Protein AF-K6VKG4-F1 (afdb_monomer_lite)

Radius of gyration: 21.42 Å; chains: 1; bounding box: 52×22×52 Å

Structure (mmCIF, N/CA/C/O backbone):
data_AF-K6VKG4-F1
#
_entry.id   AF-K6VKG4-F1
#
loop_
_atom_site.group_PDB
_atom_site.id
_atom_site.type_symbol
_atom_site.label_atom_id
_atom_site.label_alt_id
_atom_site.label_comp_id
_atom_site.label_asym_id
_atom_site.label_entity_id
_atom_site.label_seq_id
_atom_site.pdbx_PDB_ins_code
_atom_site.Cartn_x
_atom_site.Cartn_y
_atom_site.Cartn_z
_atom_site.occupancy
_atom_site.B_iso_or_equiv
_atom_site.auth_seq_id
_atom_site.auth_comp_id
_atom_site.auth_asym_id
_atom_site.auth_atom_id
_atom_site.pdbx_PDB_model_num
ATOM 1 N N . LEU A 1 1 ? -17.215 -5.099 6.659 1.00 90.62 1 LEU A N 1
ATOM 2 C CA . LEU A 1 1 ? -17.392 -3.867 5.863 1.00 90.62 1 LEU A CA 1
ATOM 3 C C . LEU A 1 1 ? -16.074 -3.329 5.314 1.00 90.62 1 LEU A C 1
ATOM 5 O O . LEU A 1 1 ? -15.855 -3.517 4.133 1.00 90.62 1 LEU A O 1
ATOM 9 N N . TYR A 1 2 ? -15.168 -2.736 6.112 1.00 92.88 2 TYR A N 1
ATOM 10 C CA . TYR A 1 2 ? -13.886 -2.215 5.580 1.00 92.88 2 TYR A CA 1
ATOM 11 C C . TYR A 1 2 ? -13.096 -3.273 4.782 1.00 92.88 2 TYR A C 1
ATOM 13 O O . TYR A 1 2 ? -12.692 -3.032 3.652 1.00 92.88 2 TYR A O 1
ATOM 21 N N . ILE A 1 3 ? -12.972 -4.485 5.332 1.00 92.88 3 ILE A N 1
ATOM 22 C CA . ILE A 1 3 ? -12.312 -5.623 4.671 1.00 92.88 3 ILE A CA 1
ATOM 23 C C . ILE A 1 3 ? -12.977 -6.006 3.340 1.00 92.88 3 ILE A C 1
ATOM 25 O O . ILE A 1 3 ? -12.302 -6.475 2.428 1.00 92.88 3 ILE A O 1
ATOM 29 N N . ASP A 1 4 ? -14.289 -5.823 3.219 1.00 93.94 4 ASP A N 1
ATOM 30 C CA . ASP A 1 4 ? -15.023 -6.169 2.002 1.00 93.94 4 ASP A CA 1
ATOM 31 C C . ASP A 1 4 ? -14.723 -5.156 0.893 1.00 93.94 4 ASP A C 1
ATOM 33 O O . ASP A 1 4 ? -14.440 -5.560 -0.230 1.00 93.94 4 ASP A O 1
ATOM 37 N N . TYR A 1 5 ? -14.629 -3.869 1.240 1.00 93.38 5 TYR A N 1
ATOM 38 C CA . TYR A 1 5 ? -14.186 -2.826 0.313 1.00 93.38 5 TYR A CA 1
ATOM 39 C C . TYR A 1 5 ? -12.711 -2.964 -0.086 1.00 93.38 5 TYR A C 1
ATOM 41 O O . TYR A 1 5 ? -12.359 -2.719 -1.234 1.00 93.38 5 TYR A O 1
ATOM 49 N N . VAL A 1 6 ? -11.842 -3.438 0.813 1.00 93.25 6 VAL A N 1
ATOM 50 C CA . VAL A 1 6 ? -10.456 -3.784 0.447 1.00 93.25 6 VAL A CA 1
ATOM 51 C C . VAL A 1 6 ? -10.423 -4.926 -0.574 1.00 93.25 6 VAL A C 1
ATOM 53 O O . VAL A 1 6 ? -9.648 -4.886 -1.526 1.00 93.25 6 VAL A O 1
ATOM 56 N N . LYS A 1 7 ? -11.276 -5.946 -0.420 1.00 91.62 7 LYS A N 1
ATOM 57 C CA . LYS A 1 7 ? -11.381 -7.027 -1.416 1.00 91.62 7 LYS A CA 1
ATOM 58 C C . LYS A 1 7 ? -11.900 -6.514 -2.755 1.00 91.62 7 LYS A C 1
ATOM 60 O O . LYS A 1 7 ? -11.409 -6.963 -3.786 1.00 91.62 7 LYS A O 1
ATOM 65 N N . GLU A 1 8 ? -12.861 -5.596 -2.742 1.00 91.19 8 GLU A N 1
ATOM 66 C CA . GLU A 1 8 ? -13.359 -4.929 -3.947 1.00 91.19 8 GLU A CA 1
ATOM 67 C C . GLU A 1 8 ? -12.225 -4.190 -4.662 1.00 91.19 8 GLU A C 1
ATOM 69 O O . GLU A 1 8 ? -11.970 -4.470 -5.826 1.00 91.19 8 GLU A O 1
ATOM 74 N N . CYS A 1 9 ? -11.424 -3.414 -3.931 1.00 90.25 9 CYS A N 1
ATOM 75 C CA . CYS A 1 9 ? -10.227 -2.749 -4.451 1.00 90.25 9 CYS A CA 1
ATOM 76 C C . CYS A 1 9 ? -9.133 -3.675 -4.993 1.00 90.25 9 CYS A C 1
ATOM 78 O O . CYS A 1 9 ? -8.287 -3.264 -5.784 1.00 90.25 9 CYS A O 1
ATOM 80 N N . HIS A 1 10 ? -9.096 -4.931 -4.555 1.00 88.19 10 HIS A N 1
ATOM 81 C CA . HIS A 1 10 ? -8.150 -5.911 -5.085 1.00 88.19 10 HIS A CA 1
ATOM 82 C C . HIS A 1 10 ? -8.666 -6.629 -6.342 1.00 88.19 10 HIS A C 1
ATOM 84 O O . HIS A 1 10 ? -7.852 -7.179 -7.101 1.00 88.19 10 HIS A O 1
ATOM 90 N N . ASN A 1 11 ? -9.985 -6.628 -6.549 1.00 85.50 11 ASN A N 1
ATOM 91 C CA . ASN A 1 11 ? -10.674 -7.285 -7.660 1.00 85.50 11 ASN A CA 1
ATOM 92 C C . ASN A 1 11 ? -11.030 -6.319 -8.797 1.00 85.50 11 ASN A C 1
ATOM 94 O O . ASN A 1 11 ? -11.049 -6.744 -9.951 1.00 85.50 11 ASN A O 1
ATOM 98 N N . ASP A 1 12 ? -11.295 -5.056 -8.475 1.00 74.81 12 ASP A N 1
ATOM 99 C CA . ASP A 1 12 ? -11.640 -3.982 -9.401 1.00 74.81 12 ASP A CA 1
ATOM 100 C C . ASP A 1 12 ? -10.589 -2.861 -9.347 1.00 74.81 12 ASP A C 1
ATOM 102 O O . ASP A 1 12 ? -9.805 -2.766 -8.404 1.00 74.81 12 ASP A O 1
ATOM 106 N N . ASN A 1 13 ? -10.554 -2.019 -10.374 1.00 67.88 13 ASN A N 1
ATOM 107 C CA . ASN A 1 13 ? -9.558 -0.966 -10.563 1.00 67.88 13 ASN A CA 1
ATOM 108 C C . ASN A 1 13 ? -10.151 0.443 -10.403 1.00 67.88 13 ASN A C 1
ATOM 110 O O . ASN A 1 13 ? -9.665 1.378 -11.046 1.00 67.88 13 ASN A O 1
ATOM 114 N N . ASP A 1 14 ? -11.178 0.632 -9.565 1.00 86.19 14 ASP A N 1
ATOM 115 C CA . ASP A 1 14 ? -11.618 1.983 -9.192 1.00 86.19 14 ASP A CA 1
ATOM 116 C C . ASP A 1 14 ? -10.556 2.646 -8.300 1.00 86.19 14 ASP A C 1
ATOM 118 O O . ASP A 1 14 ? -10.587 2.619 -7.068 1.00 86.19 14 ASP A O 1
ATOM 122 N N . TYR A 1 15 ? -9.550 3.208 -8.964 1.00 83.94 15 TYR A N 1
ATOM 123 C CA . TYR A 1 15 ? -8.375 3.780 -8.328 1.00 83.94 15 TYR A CA 1
ATOM 124 C C . TYR A 1 15 ? -8.722 4.972 -7.435 1.00 83.94 15 TYR A C 1
ATOM 126 O O . TYR A 1 15 ? -8.050 5.198 -6.428 1.00 83.94 15 TYR A O 1
ATOM 134 N N . ASP A 1 16 ? -9.763 5.733 -7.778 1.00 90.31 16 ASP A N 1
ATOM 135 C CA . ASP A 1 16 ? -10.184 6.884 -6.986 1.00 90.31 16 ASP A CA 1
ATOM 136 C C . ASP A 1 16 ? -10.859 6.425 -5.693 1.00 90.31 16 ASP A C 1
ATOM 138 O O . ASP A 1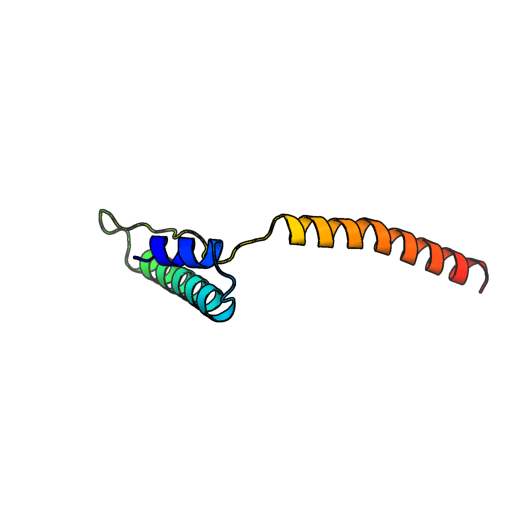 16 ? -10.468 6.883 -4.615 1.00 90.31 16 ASP A O 1
ATOM 142 N N . PHE A 1 17 ? -11.776 5.457 -5.769 1.00 92.38 17 PHE A N 1
ATOM 143 C CA . PHE A 1 17 ? -12.373 4.843 -4.583 1.00 92.38 17 PHE A CA 1
ATOM 144 C C . PHE A 1 17 ? -11.312 4.227 -3.661 1.00 92.38 17 PHE A C 1
ATOM 146 O O . PHE A 1 17 ? -11.281 4.511 -2.461 1.00 92.38 17 PHE A O 1
ATOM 153 N N . CYS A 1 18 ? -10.396 3.430 -4.213 1.00 92.38 18 CYS A N 1
ATOM 154 C CA . CYS A 1 18 ? -9.389 2.722 -3.422 1.00 92.38 18 CYS A CA 1
ATOM 155 C C . CYS A 1 18 ? -8.352 3.650 -2.795 1.00 92.38 18 CYS A C 1
ATOM 157 O O . CYS A 1 18 ? -7.889 3.400 -1.680 1.00 92.38 18 CYS A O 1
ATOM 159 N N . ARG A 1 19 ? -8.023 4.758 -3.466 1.00 91.75 19 ARG A N 1
ATOM 160 C CA . ARG A 1 19 ? -7.162 5.802 -2.903 1.00 91.75 19 ARG A CA 1
ATOM 161 C C . ARG A 1 19 ? -7.833 6.506 -1.728 1.00 91.75 19 ARG A C 1
ATOM 163 O O . ARG A 1 19 ? -7.183 6.714 -0.706 1.00 91.75 19 ARG A O 1
ATOM 170 N N . GLU A 1 20 ? -9.121 6.824 -1.829 1.00 95.06 20 GLU A N 1
ATOM 171 C CA . GLU A 1 20 ? -9.850 7.409 -0.698 1.00 95.06 20 GLU A CA 1
ATOM 172 C C . GLU A 1 20 ? -10.035 6.417 0.458 1.00 95.06 20 GLU A C 1
ATOM 174 O O . GLU A 1 20 ? -9.962 6.803 1.627 1.00 95.06 20 GLU A O 1
ATOM 179 N N . LEU A 1 21 ? -10.190 5.124 0.165 1.00 95.12 21 LEU A N 1
ATOM 180 C CA . LEU A 1 21 ? -10.238 4.084 1.192 1.00 95.12 21 LEU A CA 1
ATOM 181 C C . LEU A 1 21 ? -8.895 3.935 1.935 1.00 95.12 21 LEU A C 1
ATOM 183 O O . LEU A 1 21 ? -8.887 3.753 3.155 1.00 95.12 21 LEU A O 1
ATOM 187 N N . GLU A 1 22 ? -7.763 4.084 1.241 1.00 94.81 22 GLU A N 1
ATOM 188 C CA . GLU A 1 22 ? -6.438 4.142 1.878 1.00 94.81 22 GLU A CA 1
ATOM 189 C C . GLU A 1 22 ? -6.276 5.408 2.737 1.00 94.81 22 GLU A C 1
ATOM 191 O O . GLU A 1 22 ? -5.799 5.329 3.873 1.00 94.81 22 GLU A O 1
ATOM 196 N N . ASN A 1 23 ? -6.743 6.568 2.256 1.00 95.56 23 ASN A N 1
ATOM 197 C CA . ASN A 1 23 ? -6.765 7.803 3.051 1.00 95.56 23 ASN A CA 1
ATOM 198 C C . ASN A 1 23 ? -7.575 7.617 4.343 1.00 95.56 23 ASN A C 1
ATOM 200 O O . ASN A 1 23 ? -7.134 8.019 5.425 1.00 95.56 23 ASN A O 1
ATOM 204 N N . TYR A 1 24 ? -8.743 6.972 4.251 1.00 95.19 24 TYR A N 1
ATOM 205 C CA . TYR A 1 24 ? -9.568 6.647 5.414 1.00 95.19 24 TYR A CA 1
ATOM 206 C C . TYR A 1 24 ? -8.805 5.791 6.427 1.00 95.19 24 TYR A C 1
ATOM 208 O O . TYR A 1 24 ? -8.850 6.087 7.624 1.00 95.19 24 TYR A O 1
ATOM 216 N N . LYS A 1 25 ? -8.076 4.766 5.967 1.00 94.62 25 LYS A N 1
ATOM 217 C CA . LYS A 1 25 ? -7.227 3.951 6.840 1.00 94.62 25 LYS A CA 1
ATOM 218 C C . LYS A 1 25 ? -6.236 4.814 7.612 1.00 94.62 25 LYS A C 1
ATOM 220 O O . LYS A 1 25 ? -6.189 4.698 8.831 1.00 94.62 25 LYS A O 1
ATOM 225 N N . HIS A 1 26 ? -5.502 5.711 6.955 1.00 94.12 26 HIS A N 1
ATOM 226 C CA . HIS A 1 26 ? -4.535 6.570 7.647 1.00 94.12 26 HIS A CA 1
ATOM 227 C C . HIS A 1 26 ? -5.185 7.419 8.745 1.00 94.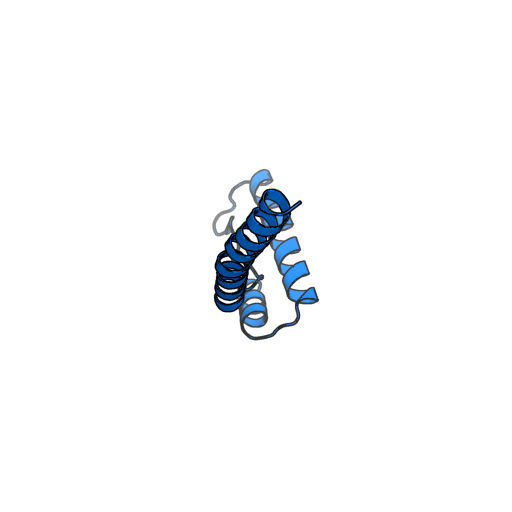12 26 HIS A C 1
ATOM 229 O O . HIS A 1 26 ? -4.687 7.454 9.871 1.00 94.12 26 HIS A O 1
ATOM 235 N N . ILE A 1 27 ? -6.333 8.033 8.448 1.00 94.19 27 ILE A N 1
ATOM 236 C CA . ILE A 1 27 ? -7.090 8.839 9.417 1.00 94.19 27 ILE A CA 1
ATOM 237 C C . ILE A 1 27 ? -7.572 7.977 10.590 1.00 94.19 27 ILE A C 1
ATOM 239 O O . ILE A 1 27 ? -7.526 8.409 11.744 1.00 94.19 27 ILE A O 1
ATOM 243 N N . TYR A 1 28 ? -8.061 6.768 10.313 1.00 92.38 28 TYR A N 1
ATOM 244 C CA . TYR A 1 28 ? -8.509 5.834 11.340 1.00 92.38 28 TYR A CA 1
ATOM 245 C C . TYR A 1 28 ? -7.349 5.415 12.251 1.00 92.38 28 TYR A C 1
ATOM 247 O O . TYR A 1 28 ? -7.451 5.562 13.468 1.00 92.38 28 TYR A O 1
ATOM 255 N N . GLU A 1 29 ? -6.234 4.954 11.685 1.00 91.44 29 GLU A N 1
ATOM 256 C CA . GLU A 1 29 ? -5.072 4.485 12.450 1.00 91.44 29 GLU A CA 1
ATOM 257 C C . GLU A 1 29 ? -4.453 5.609 13.291 1.00 91.44 29 GLU A C 1
ATOM 259 O O . GLU A 1 29 ? -4.043 5.386 14.432 1.00 91.44 29 GLU A 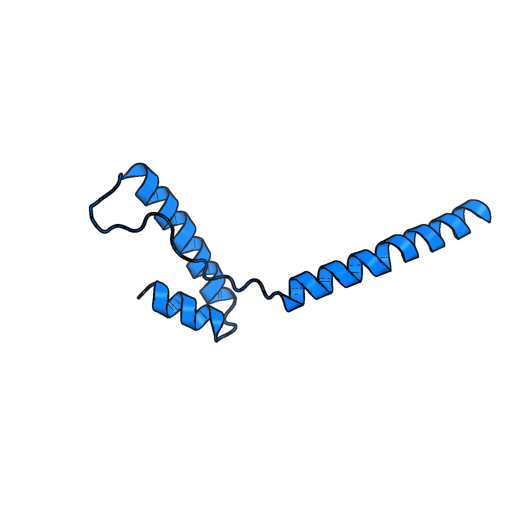O 1
ATOM 264 N N . GLU A 1 30 ? -4.421 6.835 12.760 1.00 91.31 30 GLU A N 1
ATOM 265 C CA . GLU A 1 30 ? -4.002 8.022 13.502 1.00 91.31 30 GLU A CA 1
ATOM 266 C C . GLU A 1 30 ? -4.928 8.274 14.697 1.00 91.31 30 GLU A C 1
ATOM 268 O O . GLU A 1 30 ? -4.465 8.348 15.835 1.00 91.31 30 GLU A O 1
ATOM 273 N N . LYS A 1 31 ? -6.246 8.329 14.481 1.00 89.56 31 LYS A N 1
ATOM 274 C CA . LYS A 1 31 ? -7.219 8.570 15.559 1.00 89.56 31 LYS A CA 1
ATOM 275 C C . LYS A 1 31 ? -7.183 7.487 16.632 1.00 89.56 31 LYS A C 1
ATOM 277 O O . LYS A 1 31 ? -7.211 7.804 17.821 1.00 89.56 31 LYS A O 1
ATOM 282 N N . VAL A 1 32 ? -7.093 6.219 16.239 1.00 88.31 32 VAL A N 1
ATOM 283 C CA . VAL A 1 32 ? -7.072 5.089 17.178 1.00 88.31 32 VAL A CA 1
ATOM 284 C C . VAL A 1 32 ? -5.793 5.070 18.017 1.00 88.31 32 VAL A C 1
ATOM 286 O O . VAL A 1 32 ? -5.851 4.729 19.199 1.00 88.31 32 VAL A O 1
ATOM 289 N N . LYS A 1 33 ? -4.652 5.524 17.476 1.00 83.31 33 LYS A N 1
ATOM 290 C CA . LYS A 1 33 ? -3.435 5.733 18.283 1.00 83.31 33 LYS A CA 1
ATOM 291 C C . LYS A 1 33 ? -3.657 6.716 19.435 1.00 83.31 33 LYS A C 1
ATOM 293 O O . LYS A 1 33 ? -3.106 6.494 20.509 1.00 83.31 33 LYS A O 1
ATOM 298 N N . TYR A 1 34 ? -4.448 7.771 19.230 1.00 80.94 34 TYR A N 1
ATOM 299 C CA . TYR A 1 34 ? -4.714 8.787 20.255 1.00 80.94 34 TYR A CA 1
ATOM 300 C C . TYR A 1 34 ? -5.791 8.378 21.264 1.00 80.94 34 TYR A C 1
ATOM 302 O O . TYR A 1 34 ? -5.686 8.724 22.438 1.00 80.94 34 TYR A O 1
ATOM 310 N N . ILE A 1 35 ? -6.822 7.652 20.824 1.00 77.19 35 ILE A N 1
ATOM 311 C CA . ILE A 1 35 ? -7.960 7.254 21.674 1.00 77.19 35 ILE A CA 1
ATOM 312 C C . ILE A 1 35 ? -7.595 6.067 22.593 1.00 77.19 35 ILE A C 1
ATOM 314 O O . ILE A 1 35 ? -8.206 5.889 23.646 1.00 77.19 35 ILE A O 1
ATOM 318 N N . GLY A 1 36 ? -6.551 5.303 22.252 1.00 68.81 36 GLY A N 1
ATOM 319 C CA . GLY A 1 36 ? -6.113 4.123 23.000 1.00 68.81 36 GLY A CA 1
ATOM 320 C C . GLY A 1 36 ? -6.798 2.835 22.529 1.00 68.81 36 GLY A C 1
ATOM 321 O O . GLY A 1 36 ? -7.704 2.851 21.698 1.00 68.81 36 GLY A O 1
ATOM 322 N N . LYS A 1 37 ? -6.336 1.681 23.034 1.00 67.19 37 LYS A N 1
ATOM 323 C CA . LYS A 1 37 ? -6.895 0.371 22.661 1.00 67.19 37 LYS A CA 1
ATOM 324 C C . LYS A 1 37 ? -8.250 0.163 23.340 1.00 67.19 37 LYS A C 1
ATOM 326 O O . LYS A 1 37 ? -8.298 -0.072 24.543 1.00 67.19 37 LYS A O 1
ATOM 331 N N . CYS A 1 38 ? -9.330 0.205 22.565 1.00 73.69 38 CYS A N 1
ATOM 332 C CA . CYS A 1 38 ? -10.589 -0.428 22.950 1.00 73.69 38 CYS A CA 1
ATOM 333 C C . CYS A 1 38 ? -10.503 -1.936 22.667 1.00 73.69 38 CYS A C 1
ATOM 335 O O . CYS A 1 38 ? -9.921 -2.341 21.657 1.00 73.69 38 CYS A O 1
ATOM 337 N N . ASP A 1 39 ? -11.081 -2.768 23.534 1.00 76.00 39 ASP A N 1
ATOM 338 C CA . ASP A 1 39 ? -11.097 -4.217 23.321 1.00 76.00 39 ASP A CA 1
ATOM 339 C C . ASP A 1 39 ? -11.814 -4.569 22.008 1.00 76.00 39 ASP A C 1
ATOM 341 O O . ASP A 1 39 ? -12.923 -4.109 21.739 1.00 76.00 39 ASP A O 1
ATOM 345 N N . GLY A 1 40 ? -11.150 -5.374 21.173 1.00 72.19 40 GLY A N 1
ATOM 346 C CA . GLY A 1 40 ? -11.643 -5.773 19.849 1.00 72.19 40 GLY A CA 1
ATOM 347 C C . GLY A 1 40 ? 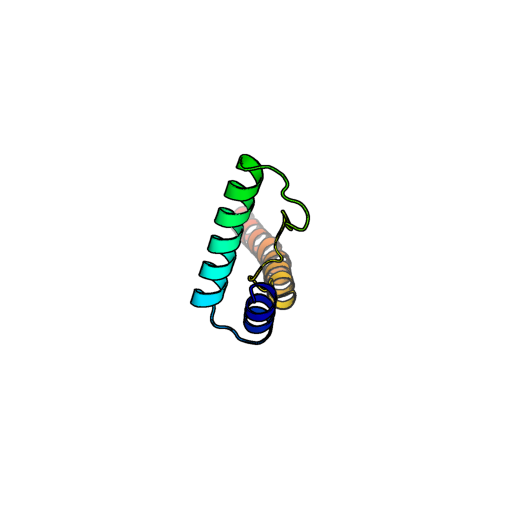-11.376 -4.772 18.718 1.00 72.19 40 GLY A C 1
ATOM 348 O O . GLY A 1 40 ? -11.762 -5.041 17.582 1.00 72.19 40 GLY A O 1
ATOM 349 N N . LEU A 1 41 ? -10.708 -3.646 18.989 1.00 79.06 41 LEU A N 1
ATOM 350 C CA . LEU A 1 41 ? -10.369 -2.650 17.973 1.00 79.06 41 LEU A CA 1
ATOM 351 C C . LEU A 1 41 ? -9.037 -2.986 17.289 1.00 79.06 41 LEU A C 1
ATOM 353 O O . LEU A 1 41 ? -7.977 -3.020 17.919 1.00 79.06 41 LEU A O 1
ATOM 357 N N . GLU A 1 42 ? -9.083 -3.199 15.978 1.00 79.44 42 GLU A N 1
ATOM 358 C CA . GLU A 1 42 ? -7.884 -3.387 15.167 1.00 79.44 42 GLU A CA 1
ATOM 359 C C . GLU A 1 42 ? -7.214 -2.025 14.931 1.00 79.44 42 GLU A C 1
ATOM 361 O O . GLU A 1 42 ? -7.863 -1.081 14.483 1.00 79.44 42 GLU A O 1
ATOM 366 N N . ILE A 1 43 ? -5.932 -1.897 15.290 1.00 80.06 43 ILE A N 1
ATOM 367 C CA . ILE A 1 43 ? -5.186 -0.623 15.204 1.00 80.06 43 ILE A CA 1
ATOM 368 C C . ILE A 1 43 ? -4.591 -0.413 13.815 1.00 80.06 43 ILE A C 1
ATOM 370 O O . ILE A 1 43 ? -4.316 0.719 13.442 1.00 80.06 43 ILE A O 1
ATOM 374 N N . ILE A 1 44 ? -4.349 -1.502 13.088 1.00 88.38 44 ILE A N 1
ATOM 375 C CA . ILE A 1 44 ? -3.732 -1.487 11.766 1.00 88.38 44 ILE A CA 1
ATOM 376 C C . ILE A 1 44 ? -4.729 -2.122 10.813 1.00 88.38 44 ILE A C 1
ATOM 378 O O . ILE A 1 44 ? -5.099 -3.280 10.996 1.00 88.38 44 ILE A O 1
ATOM 382 N N . LEU A 1 45 ? -5.160 -1.363 9.815 1.00 92.00 45 LEU A N 1
ATOM 383 C CA . LEU A 1 45 ? -6.074 -1.839 8.790 1.00 92.00 45 LEU A CA 1
ATOM 384 C C . LEU A 1 45 ? -5.281 -2.316 7.562 1.00 92.00 45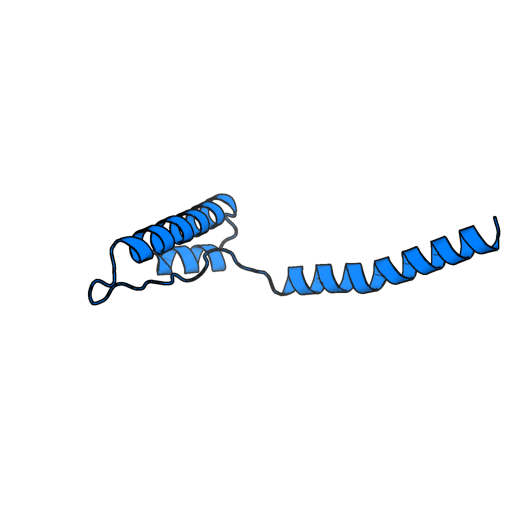 LEU A C 1
ATOM 386 O O . 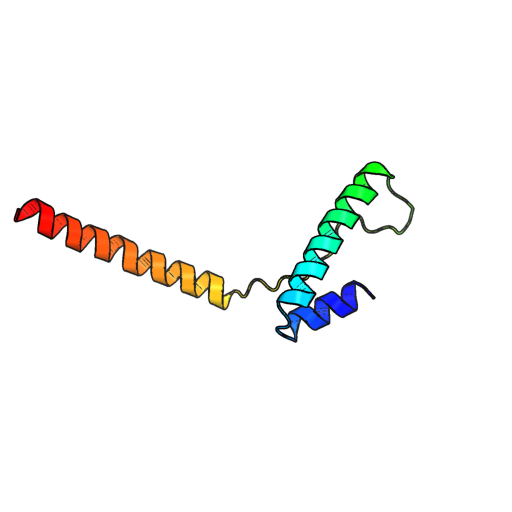LEU A 1 45 ? -4.222 -1.767 7.240 1.00 92.00 45 LEU A O 1
ATOM 390 N N . PRO A 1 46 ? -5.770 -3.326 6.824 1.00 92.12 46 PRO A N 1
ATOM 391 C CA . PRO A 1 46 ? -5.146 -3.717 5.566 1.00 92.12 46 PRO A CA 1
ATOM 392 C C . PRO A 1 46 ? -5.234 -2.586 4.535 1.00 92.12 46 PRO A C 1
ATOM 394 O O . PRO A 1 46 ? -6.187 -1.805 4.532 1.00 92.12 46 PRO A O 1
ATOM 397 N N . SER A 1 47 ? -4.223 -2.493 3.669 1.00 91.06 47 SER A N 1
ATOM 398 C CA . SER A 1 47 ? -4.199 -1.502 2.589 1.00 91.06 47 SER A CA 1
ATOM 399 C C . SER A 1 47 ? -5.268 -1.806 1.542 1.00 91.06 47 SER A C 1
ATOM 401 O O . SER A 1 47 ? -5.488 -2.970 1.214 1.00 91.06 47 SER A O 1
ATOM 403 N N . ALA A 1 48 ? -5.911 -0.756 1.040 1.00 91.06 48 ALA A N 1
ATOM 404 C CA . ALA A 1 48 ? -6.810 -0.797 -0.106 1.00 91.06 48 ALA A CA 1
ATOM 405 C C . ALA A 1 48 ? -6.058 -0.647 -1.437 1.00 91.06 48 ALA A C 1
ATOM 407 O O . ALA A 1 48 ? -6.600 -0.957 -2.494 1.00 91.06 48 ALA A O 1
ATOM 408 N N . LEU A 1 49 ? -4.808 -0.174 -1.407 1.00 87.31 49 LEU A N 1
ATOM 409 C CA . LEU A 1 49 ? -3.988 -0.053 -2.603 1.00 87.31 49 LEU A CA 1
ATOM 410 C C . LEU A 1 49 ? -3.390 -1.405 -2.976 1.00 87.31 49 LEU A C 1
ATOM 412 O O . LEU A 1 49 ? -2.550 -1.974 -2.273 1.00 87.31 49 LEU A O 1
ATOM 416 N N . LYS A 1 50 ? -3.768 -1.887 -4.157 1.00 77.12 50 LYS A N 1
ATOM 417 C CA . LYS A 1 50 ? -3.100 -3.019 -4.780 1.00 77.12 50 LYS A CA 1
ATOM 418 C C . LYS A 1 50 ? -1.758 -2.552 -5.333 1.00 77.12 50 LYS A C 1
ATOM 420 O O . LYS A 1 50 ? -1.686 -1.903 -6.372 1.00 77.12 50 LYS A O 1
ATOM 425 N N . HIS A 1 51 ? -0.675 -2.906 -4.656 1.00 69.06 51 HIS A N 1
ATOM 426 C CA . HIS A 1 51 ? 0.637 -2.869 -5.285 1.00 69.06 51 HIS A CA 1
ATOM 427 C C . HIS A 1 51 ? 0.716 -4.031 -6.273 1.00 69.06 51 HIS A C 1
ATOM 429 O O . HIS A 1 51 ? 0.911 -5.179 -5.867 1.00 69.06 51 HIS A O 1
ATOM 435 N N . ASP A 1 52 ? 0.524 -3.757 -7.565 1.00 69.69 52 ASP A N 1
ATOM 436 C CA . ASP A 1 52 ? 0.706 -4.795 -8.568 1.00 69.69 52 ASP A CA 1
ATOM 437 C C . ASP A 1 52 ? 2.196 -5.159 -8.625 1.00 69.69 52 ASP A C 1
ATOM 439 O O . ASP A 1 52 ? 3.052 -4.368 -9.033 1.00 69.69 52 ASP A O 1
ATOM 443 N N . LEU A 1 53 ? 2.520 -6.378 -8.188 1.00 73.56 53 LEU A N 1
ATOM 444 C CA . LEU A 1 53 ? 3.860 -6.950 -8.317 1.00 73.56 53 LEU A CA 1
ATOM 445 C C . LEU A 1 53 ? 4.361 -6.840 -9.759 1.00 73.56 53 LEU A C 1
ATOM 447 O O . LEU A 1 53 ? 5.555 -6.640 -9.976 1.00 73.56 53 LEU A O 1
ATOM 451 N N . ARG A 1 54 ? 3.458 -6.920 -10.742 1.00 75.44 54 ARG A N 1
ATOM 452 C CA . ARG A 1 54 ? 3.768 -6.721 -12.156 1.00 75.44 54 ARG A CA 1
ATOM 453 C C . ARG A 1 54 ? 4.338 -5.336 -12.422 1.00 75.44 54 ARG A C 1
ATOM 455 O O . ARG A 1 54 ? 5.351 -5.243 -13.109 1.00 75.44 54 ARG A O 1
ATOM 462 N N . ASP A 1 55 ? 3.740 -4.292 -11.864 1.00 79.44 55 ASP A N 1
ATOM 463 C CA . ASP A 1 55 ? 4.190 -2.914 -12.062 1.00 79.44 55 ASP A CA 1
ATOM 464 C C . ASP A 1 55 ? 5.538 -2.677 -11.385 1.00 79.44 55 ASP A C 1
ATOM 466 O O . ASP A 1 55 ? 6.449 -2.114 -11.992 1.00 79.44 55 ASP A O 1
ATOM 470 N N . ILE A 1 56 ? 5.720 -3.201 -10.171 1.00 82.81 56 ILE A N 1
ATOM 471 C CA . ILE A 1 56 ? 7.001 -3.130 -9.453 1.00 82.81 56 ILE A CA 1
ATOM 472 C C . ILE A 1 56 ? 8.113 -3.823 -10.254 1.00 82.81 56 ILE A C 1
ATOM 474 O O . ILE A 1 56 ? 9.206 -3.272 -10.428 1.00 82.81 56 ILE A O 1
ATOM 478 N N . ILE A 1 57 ? 7.842 -5.025 -10.768 1.00 87.81 57 ILE A N 1
ATOM 479 C CA . ILE A 1 57 ? 8.790 -5.789 -11.587 1.00 87.81 57 ILE A CA 1
ATOM 480 C C . ILE A 1 57 ? 9.084 -5.053 -12.899 1.00 87.81 57 ILE A C 1
ATOM 482 O O . ILE A 1 57 ? 10.248 -4.947 -13.290 1.00 87.81 57 ILE A O 1
ATOM 486 N N . MET A 1 58 ? 8.065 -4.502 -13.562 1.00 91.12 58 MET A N 1
ATOM 487 C CA . MET A 1 58 ? 8.222 -3.750 -14.810 1.00 91.12 58 MET A CA 1
ATOM 488 C C . MET A 1 58 ? 9.083 -2.502 -14.614 1.00 91.12 58 MET A C 1
ATOM 490 O O . MET A 1 58 ? 10.040 -2.302 -15.362 1.00 91.12 58 MET A O 1
ATOM 494 N N . ILE A 1 59 ? 8.810 -1.700 -13.582 1.00 92.50 59 ILE A N 1
ATOM 495 C CA . ILE A 1 59 ? 9.603 -0.504 -13.256 1.00 92.50 59 ILE A CA 1
ATOM 496 C C . ILE A 1 59 ? 11.060 -0.891 -12.977 1.00 92.50 59 ILE A C 1
ATOM 498 O O . ILE A 1 59 ? 11.982 -0.264 -13.502 1.00 92.50 59 ILE A O 1
ATOM 502 N N . SER A 1 60 ? 11.278 -1.965 -12.215 1.00 93.12 60 SER A N 1
ATOM 503 C CA . SER A 1 60 ? 12.623 -2.452 -11.888 1.00 93.12 60 SER A CA 1
ATOM 504 C C . SER A 1 60 ? 13.405 -2.870 -13.138 1.00 93.12 60 SER A C 1
ATOM 506 O O . SER A 1 60 ? 14.567 -2.493 -13.295 1.00 93.12 60 SER A O 1
ATOM 508 N N . MET A 1 61 ? 12.765 -3.590 -14.065 1.00 95.25 61 MET A N 1
ATOM 509 C CA . MET A 1 61 ? 13.370 -3.993 -15.342 1.00 95.25 61 MET A CA 1
ATOM 510 C C . MET A 1 61 ? 13.707 -2.793 -16.234 1.00 95.25 61 MET A C 1
ATOM 512 O O . MET A 1 61 ? 14.771 -2.763 -16.856 1.00 95.25 61 MET A O 1
ATOM 516 N N . ILE A 1 62 ? 12.839 -1.779 -16.284 1.00 96.06 62 ILE A N 1
ATOM 517 C CA . ILE A 1 62 ? 13.088 -0.556 -17.059 1.00 96.06 62 ILE A CA 1
ATOM 518 C C . ILE A 1 62 ? 14.303 0.183 -16.502 1.00 96.06 62 ILE A C 1
ATOM 520 O O . ILE A 1 62 ? 15.180 0.571 -17.265 1.00 96.06 62 ILE A O 1
ATOM 524 N N . ILE A 1 63 ? 14.409 0.345 -15.183 1.00 96.12 63 ILE A N 1
ATOM 525 C CA . ILE A 1 63 ? 15.561 1.021 -14.572 1.00 96.12 63 ILE A CA 1
ATOM 526 C C . ILE A 1 63 ? 16.843 0.226 -14.835 1.00 96.12 63 ILE A C 1
ATOM 528 O O . ILE A 1 63 ? 17.840 0.801 -15.272 1.00 96.12 63 ILE A O 1
ATOM 532 N N . LEU A 1 64 ? 16.807 -1.094 -14.633 1.00 96.56 64 LEU A N 1
ATOM 533 C CA . LEU A 1 64 ? 17.960 -1.969 -14.845 1.00 96.56 64 LEU A CA 1
ATOM 534 C C . LEU A 1 64 ? 18.481 -1.916 -16.287 1.00 96.56 64 LEU A C 1
ATOM 536 O O . LEU A 1 64 ? 19.677 -2.069 -16.503 1.00 96.56 64 LEU A O 1
ATOM 540 N N . THR A 1 65 ? 17.604 -1.695 -17.266 1.00 95.12 65 THR A N 1
ATOM 541 C CA . THR A 1 65 ? 17.974 -1.625 -18.688 1.00 95.12 65 THR A CA 1
ATOM 542 C C . THR A 1 65 ? 18.344 -0.212 -19.135 1.00 95.12 65 THR A C 1
ATOM 544 O O . THR A 1 65 ? 19.367 -0.017 -19.794 1.00 95.12 65 THR A O 1
ATOM 547 N N . MET A 1 66 ? 17.560 0.793 -18.748 1.00 95.69 66 MET A N 1
ATOM 548 C CA . MET A 1 66 ? 17.752 2.180 -19.174 1.00 95.69 66 MET A CA 1
ATOM 549 C C . MET A 1 66 ? 18.979 2.823 -18.538 1.00 95.69 66 MET A C 1
ATOM 551 O O . MET A 1 66 ? 19.703 3.550 -19.213 1.00 95.69 66 MET A O 1
ATOM 555 N N . LEU A 1 67 ? 19.249 2.555 -17.259 1.00 94.81 67 LEU A N 1
ATOM 556 C CA . LEU A 1 67 ? 20.363 3.176 -16.545 1.00 94.81 67 LEU A CA 1
ATOM 557 C C . LEU A 1 67 ? 21.735 2.842 -17.169 1.00 94.81 67 LEU A C 1
ATOM 559 O O . LEU A 1 67 ? 22.468 3.779 -17.497 1.00 94.81 67 LEU A O 1
ATOM 563 N N . PRO A 1 68 ? 22.102 1.565 -17.413 1.00 94.50 68 PRO A N 1
ATOM 564 C CA . PRO A 1 68 ? 23.368 1.246 -18.071 1.00 94.50 68 PRO A CA 1
ATOM 565 C C . PRO A 1 68 ? 23.403 1.714 -19.528 1.00 94.50 68 PRO A C 1
ATOM 567 O O . PRO A 1 68 ? 24.461 2.133 -19.994 1.00 94.50 68 PRO A O 1
ATOM 570 N N . PHE A 1 69 ? 22.271 1.699 -20.240 1.00 93.50 69 PHE A N 1
ATOM 571 C CA . PHE A 1 69 ? 22.200 2.216 -21.607 1.00 93.50 69 PHE A CA 1
ATOM 572 C C . PHE A 1 69 ? 22.511 3.718 -21.663 1.00 93.50 69 PHE A C 1
ATOM 574 O O . PHE A 1 69 ? 23.347 4.149 -22.457 1.00 93.50 69 PHE A O 1
ATOM 581 N N . LEU A 1 70 ? 21.909 4.512 -20.774 1.00 94.12 70 LEU A N 1
ATOM 582 C CA . LEU A 1 70 ? 22.187 5.943 -20.653 1.00 94.12 70 LEU A CA 1
ATOM 583 C C . LEU A 1 70 ? 23.653 6.197 -20.294 1.00 94.12 70 LEU A C 1
ATOM 585 O O . LEU A 1 70 ? 24.300 7.026 -20.931 1.00 94.12 70 LEU A O 1
ATOM 589 N N . LEU A 1 71 ? 24.203 5.457 -19.327 1.00 92.81 71 LEU A N 1
ATOM 590 C CA . LEU A 1 71 ? 25.619 5.562 -18.960 1.00 92.81 71 LEU A CA 1
ATOM 591 C C . LEU A 1 71 ? 26.542 5.228 -20.136 1.00 92.81 71 LEU A C 1
ATOM 593 O O . LEU A 1 71 ? 27.528 5.930 -20.354 1.00 92.81 71 LEU A O 1
ATOM 597 N N . PHE A 1 72 ? 26.215 4.200 -20.918 1.00 92.19 72 PHE A N 1
ATOM 598 C CA . PHE A 1 72 ? 26.975 3.814 -22.103 1.00 92.19 72 PHE A CA 1
ATOM 599 C C . PHE A 1 72 ? 26.962 4.908 -23.177 1.00 92.19 72 PHE A C 1
ATOM 601 O O . PHE A 1 72 ? 28.016 5.264 -23.712 1.00 92.19 72 PHE A O 1
ATOM 608 N N . VAL A 1 73 ? 25.789 5.479 -23.465 1.00 92.88 73 VAL A N 1
ATOM 609 C CA . VAL A 1 73 ? 25.644 6.586 -24.422 1.00 92.88 73 VAL A CA 1
ATOM 610 C C . VAL A 1 73 ? 26.424 7.811 -23.947 1.00 92.88 73 VAL A C 1
ATOM 612 O O . VAL A 1 73 ? 27.215 8.362 -24.711 1.00 92.88 73 VAL A O 1
ATOM 615 N N . LEU A 1 74 ? 26.268 8.209 -22.682 1.00 90.12 74 LEU A N 1
ATOM 616 C CA . LEU A 1 74 ? 26.983 9.350 -22.104 1.00 90.12 74 LEU A CA 1
ATOM 617 C C . LEU A 1 74 ? 28.499 9.139 -22.108 1.00 90.12 74 LEU A C 1
ATOM 619 O O . LEU A 1 74 ? 29.241 10.063 -22.432 1.00 90.12 74 LEU A O 1
ATOM 623 N N . TYR A 1 75 ? 28.966 7.930 -21.789 1.00 89.88 75 TYR A N 1
ATOM 624 C CA . TYR A 1 75 ? 30.383 7.579 -21.852 1.00 89.88 75 TYR A CA 1
ATOM 625 C C . TYR A 1 75 ? 30.930 7.741 -23.270 1.00 89.88 75 TYR A C 1
ATOM 627 O O . TYR A 1 75 ? 31.964 8.376 -23.452 1.00 89.88 75 TYR A O 1
ATOM 635 N N . LYS A 1 76 ? 30.220 7.237 -24.286 1.00 85.88 76 LYS A N 1
ATOM 636 C CA . LYS A 1 76 ? 30.608 7.420 -25.691 1.00 85.88 76 LYS A CA 1
ATOM 637 C C . LYS A 1 76 ? 30.635 8.900 -26.077 1.00 85.88 76 LYS A C 1
ATOM 639 O O . LYS A 1 76 ? 31.643 9.360 -26.593 1.00 85.88 76 LYS A O 1
ATOM 644 N N . VAL A 1 77 ? 29.586 9.663 -25.788 1.00 86.94 77 VAL A N 1
ATOM 645 C CA . VAL A 1 77 ? 29.528 11.093 -26.142 1.00 86.94 77 VAL A CA 1
ATOM 646 C C . VAL A 1 77 ? 30.635 11.897 -25.450 1.00 86.94 77 VAL A C 1
ATOM 648 O O . VAL A 1 77 ? 31.202 12.792 -26.062 1.00 86.94 77 VAL A O 1
ATOM 651 N N . LYS A 1 78 ? 31.003 11.552 -24.210 1.00 73.94 78 LYS A N 1
ATOM 652 C CA . LYS A 1 78 ? 32.060 12.242 -23.453 1.00 73.94 78 LYS A CA 1
ATOM 653 C C . LYS A 1 78 ? 33.486 11.835 -23.849 1.00 73.94 78 LYS A C 1
ATOM 655 O O . LYS A 1 78 ? 34.412 12.588 -23.584 1.00 73.94 78 LYS A O 1
ATOM 660 N N . LEU A 1 79 ? 33.677 10.655 -24.445 1.00 58.00 79 LEU A N 1
ATOM 661 C CA . LEU A 1 79 ? 34.983 10.182 -24.928 1.00 58.00 79 LEU A CA 1
ATOM 662 C C . LEU A 1 79 ? 35.279 10.617 -26.377 1.00 58.00 79 LEU A C 1
ATOM 664 O O . LEU A 1 79 ? 36.432 10.580 -26.794 1.00 58.00 79 LEU A O 1
ATOM 668 N N . PHE A 1 80 ? 34.242 10.981 -27.141 1.00 52.62 80 PHE A N 1
ATOM 669 C CA . PHE A 1 80 ? 34.323 11.409 -28.545 1.00 52.62 80 PHE A CA 1
ATOM 670 C C . PHE A 1 80 ? 33.956 12.894 -28.761 1.00 52.62 80 PHE A C 1
ATOM 672 O O . PHE A 1 80 ? 33.847 13.317 -29.912 1.00 52.62 80 PHE A O 1
ATOM 679 N N . GLY A 1 81 ? 33.741 13.655 -27.682 1.00 49.62 81 GLY A N 1
ATOM 680 C CA . GLY A 1 81 ? 33.466 15.097 -27.688 1.00 49.62 81 GLY A CA 1
ATOM 681 C C . GLY A 1 81 ? 34.670 15.928 -27.275 1.00 49.62 81 GLY A C 1
ATOM 682 O O . GLY A 1 81 ? 35.477 15.423 -26.463 1.00 49.62 81 GLY A O 1
#

Sequence (81 aa):
LYIDYVKECHNDNDYDFCRELENYKHIYEEKVKYIGKCDGLEIILPSALKHDLRDIIMISMIILTMLPFLLFVLYKVKLFG

Organism: Plasmodium cynomolgi (strain B) (NCBI:txid1120755)

Secondary structure (DSSP, 8-state):
-HHHHHHHHHHS--HHHHHHHHHHHHHHHHHHHHH---TT--SSPPPSS---HHHHHHHHHHHHHHHHHHHHHHHHHHH--

pLDDT: mean 86.21, std 10.31, range [49.62, 96.56]

Foldseek 3Di:
DLVVLLVVLVVDPPVVSQVVSQVVQVVQLVVDVVVDDDPPDDNHDDHSDDPPPVVVVVVVVCCVPVVVVVVVVVVVVVVVD